Protein AF-A0A7S0C740-F1 (afdb_monomer_lite)

pLDDT: mean 71.06, std 14.67, range [33.22, 86.62]

Secondary structure (DSSP, 8-state):
-HHHHHHTT--HHHHHHHHHH-GGGGT---TTS--HHHHHHT---TTHHHHHHHHHHHHHS----------------SS-----TTEEETTS--HHHHHHHTT-HHHHHHHHHH-HHHHTPEEEEEETTEEEEE-HHHHHHHT---

InterPro domains:
  IPR036770 Ankyrin repeat-containing domain superfamily [G3DSA:1.25.40.20] (1-57)
  IPR036770 Ankyrin repeat-containing domain superfamily [SSF48403] (1-56)

Sequence (146 aa):
PLHLACRNGASRNVVKMLYEVYPDALEKKDRKSRTPLDLVEKSSNVNKDGIVLLLKRIAQNDPPKPTQSKRQPLVKDSSSLTFGQNEVGYEHRTTLFRQIMGKEWDKAISRCDKFSEEASTWIVTRGFNGNLRFLPLHKACVLQPP

Structure (mmCIF, N/CA/C/O backbone):
data_AF-A0A7S0C740-F1
#
_entry.id   AF-A0A7S0C740-F1
#
loop_
_atom_site.group_PDB
_atom_site.id
_atom_site.type_symbol
_atom_site.label_atom_id
_atom_site.label_alt_id
_atom_site.label_comp_id
_atom_site.label_asym_id
_atom_site.label_entity_id
_atom_site.label_seq_id
_atom_site.pdbx_PDB_ins_code
_atom_site.Cartn_x
_atom_site.Cartn_y
_atom_site.Cartn_z
_atom_site.occupancy
_atom_site.B_iso_or_equiv
_atom_site.auth_seq_id
_atom_site.auth_comp_id
_atom_site.auth_asym_id
_atom_site.auth_atom_id
_atom_site.pdbx_PDB_model_num
ATOM 1 N N . PRO A 1 1 ? 5.491 3.871 -5.942 1.00 72.56 1 PRO A N 1
ATOM 2 C CA . PRO A 1 1 ? 4.522 2.757 -6.131 1.00 72.56 1 PRO A CA 1
ATOM 3 C C . PRO A 1 1 ? 4.009 2.677 -7.577 1.00 72.56 1 PRO A C 1
ATOM 5 O O . PRO A 1 1 ? 4.131 1.620 -8.182 1.00 72.56 1 PRO A O 1
ATOM 8 N N . LEU A 1 2 ? 3.531 3.793 -8.153 1.00 79.69 2 LEU A N 1
ATOM 9 C CA . LEU A 1 2 ? 2.983 3.829 -9.519 1.00 79.69 2 LEU A CA 1
ATOM 10 C C . LEU A 1 2 ? 3.965 3.318 -10.595 1.00 79.69 2 LEU A C 1
ATOM 12 O O . LEU A 1 2 ? 3.604 2.457 -11.388 1.00 79.69 2 LEU A O 1
ATOM 16 N N . HIS A 1 3 ? 5.236 3.737 -10.544 1.00 81.06 3 HIS A N 1
ATOM 17 C CA . HIS A 1 3 ? 6.307 3.232 -11.421 1.00 81.06 3 HIS A CA 1
ATOM 18 C C . HIS A 1 3 ? 6.471 1.702 -11.390 1.00 81.06 3 HIS A C 1
ATOM 20 O O . HIS A 1 3 ? 6.682 1.074 -12.424 1.00 81.06 3 HIS A O 1
ATOM 26 N N . LEU A 1 4 ? 6.374 1.091 -10.205 1.00 81.25 4 LEU A N 1
ATOM 27 C CA . LEU A 1 4 ? 6.518 -0.359 -10.046 1.00 81.25 4 LEU A CA 1
ATOM 28 C C . LEU A 1 4 ? 5.284 -1.099 -10.564 1.00 81.25 4 LEU A C 1
ATOM 30 O O . LEU A 1 4 ? 5.431 -2.100 -11.256 1.00 81.25 4 LEU A O 1
ATOM 34 N N . ALA A 1 5 ? 4.086 -0.579 -10.285 1.00 84.75 5 ALA A N 1
ATOM 35 C CA . ALA A 1 5 ? 2.832 -1.126 -10.800 1.00 84.75 5 ALA A CA 1
ATOM 36 C C . ALA A 1 5 ? 2.806 -1.116 -12.338 1.00 84.75 5 ALA A C 1
ATOM 38 O O . ALA A 1 5 ? 2.468 -2.116 -12.964 1.00 84.75 5 ALA A O 1
ATOM 39 N N . CYS A 1 6 ? 3.259 -0.013 -12.935 1.00 83.69 6 CYS A N 1
ATOM 40 C CA . CYS A 1 6 ? 3.417 0.153 -14.377 1.00 83.69 6 CYS A CA 1
ATOM 41 C C . CYS A 1 6 ? 4.416 -0.848 -14.976 1.00 83.69 6 CYS A C 1
ATOM 43 O O . CYS A 1 6 ? 4.112 -1.532 -15.950 1.00 83.69 6 CYS A O 1
ATOM 45 N N . ARG A 1 7 ? 5.593 -0.986 -14.355 1.00 80.81 7 ARG A N 1
ATOM 46 C CA . ARG A 1 7 ? 6.645 -1.906 -14.809 1.00 80.81 7 ARG A CA 1
ATOM 47 C C . ARG A 1 7 ? 6.240 -3.380 -14.710 1.00 80.81 7 ARG A C 1
ATOM 49 O O . ARG A 1 7 ? 6.605 -4.158 -15.585 1.00 80.81 7 ARG A O 1
ATOM 56 N N . ASN A 1 8 ? 5.508 -3.754 -13.661 1.00 81.44 8 ASN A N 1
ATOM 57 C CA . ASN A 1 8 ? 5.099 -5.137 -13.396 1.00 81.44 8 ASN A CA 1
ATOM 58 C C . ASN A 1 8 ? 3.744 -5.507 -14.025 1.00 81.44 8 ASN A C 1
ATOM 60 O O . ASN A 1 8 ? 3.251 -6.603 -13.785 1.00 81.44 8 ASN A O 1
ATOM 64 N N . GLY A 1 9 ? 3.120 -4.611 -14.799 1.00 80.69 9 GLY A N 1
ATOM 65 C CA . GLY A 1 9 ? 1.881 -4.925 -15.514 1.00 80.69 9 GLY A CA 1
ATOM 66 C C . GLY A 1 9 ? 0.667 -5.084 -14.599 1.00 80.69 9 GLY A C 1
ATOM 67 O O . GLY A 1 9 ? -0.183 -5.939 -14.850 1.00 80.69 9 GLY A O 1
ATOM 68 N N . ALA A 1 10 ? 0.589 -4.283 -13.534 1.00 84.69 10 ALA A N 1
ATOM 69 C CA . ALA A 1 10 ? -0.535 -4.290 -12.604 1.00 84.69 10 ALA A CA 1
ATOM 70 C C . ALA A 1 10 ? -1.874 -4.012 -13.310 1.00 84.69 10 ALA A C 1
ATOM 72 O O . ALA A 1 10 ? -1.930 -3.361 -14.351 1.00 84.69 10 ALA A O 1
ATOM 73 N N . SER A 1 11 ? -2.976 -4.479 -12.724 1.00 86.44 11 SER A N 1
ATOM 74 C CA . SER A 1 11 ? -4.297 -4.279 -13.317 1.00 86.44 11 SER A CA 1
ATOM 75 C C . SER A 1 11 ? -4.686 -2.798 -13.373 1.00 86.44 11 SER A C 1
ATOM 77 O O . SER A 1 11 ? -4.260 -1.973 -12.557 1.00 86.44 11 SER A O 1
ATOM 79 N N . ARG A 1 12 ? -5.562 -2.463 -14.326 1.00 82.50 12 ARG A N 1
ATOM 80 C CA . ARG A 1 12 ? -6.065 -1.099 -14.542 1.00 82.50 12 ARG A CA 1
ATOM 81 C C . ARG A 1 12 ? -6.641 -0.475 -13.263 1.00 82.50 12 ARG A C 1
ATOM 83 O O . ARG A 1 12 ? -6.397 0.698 -13.000 1.00 82.50 12 ARG A O 1
ATOM 90 N N . ASN A 1 13 ? -7.336 -1.267 -12.445 1.00 82.25 13 ASN A N 1
ATOM 91 C CA . ASN A 1 13 ? -7.918 -0.814 -11.178 1.00 82.25 13 ASN A CA 1
ATOM 92 C C . ASN A 1 13 ? -6.849 -0.452 -10.144 1.00 82.25 13 ASN A C 1
ATOM 94 O O . ASN A 1 13 ? -6.980 0.563 -9.468 1.00 82.25 13 ASN A O 1
ATOM 98 N N . VAL A 1 14 ? -5.769 -1.235 -10.053 1.00 81.56 14 VAL A N 1
ATOM 99 C CA . VAL A 1 14 ? -4.650 -0.942 -9.145 1.00 81.56 14 VAL A CA 1
ATOM 100 C C . VAL A 1 14 ? -3.946 0.345 -9.568 1.00 81.56 14 VAL A C 1
ATOM 102 O O . VAL A 1 14 ? -3.657 1.192 -8.729 1.00 81.56 14 VAL A O 1
ATOM 105 N N . VAL A 1 15 ? -3.714 0.535 -10.869 1.00 85.25 15 VAL A N 1
ATOM 106 C CA . VAL A 1 15 ? -3.104 1.769 -11.390 1.00 85.25 15 VAL A CA 1
ATOM 107 C C . VAL A 1 15 ? -4.006 2.982 -11.137 1.00 85.25 15 VAL A C 1
ATOM 109 O O . VAL A 1 15 ? -3.508 4.019 -10.705 1.00 85.25 15 VAL A O 1
ATOM 112 N N . LYS A 1 16 ? -5.323 2.845 -11.336 1.00 80.88 16 LYS A N 1
ATOM 113 C CA . LYS A 1 16 ? -6.310 3.901 -11.061 1.00 80.88 16 LYS A CA 1
ATOM 114 C C . LYS A 1 16 ? -6.336 4.287 -9.583 1.00 80.88 16 LYS A C 1
ATOM 116 O O . LYS A 1 16 ? -6.217 5.463 -9.279 1.00 80.88 16 LYS A O 1
ATOM 121 N N . MET A 1 17 ? -6.400 3.308 -8.683 1.00 81.00 17 MET A N 1
ATOM 122 C CA . MET A 1 17 ? -6.375 3.547 -7.237 1.00 81.00 17 MET A CA 1
ATOM 123 C C . MET A 1 17 ? -5.086 4.265 -6.810 1.00 81.00 17 MET A C 1
ATOM 125 O O . MET A 1 17 ? -5.124 5.230 -6.054 1.00 81.00 17 MET A O 1
ATOM 129 N N . LEU A 1 18 ? -3.929 3.829 -7.322 1.00 79.44 18 LEU A N 1
ATOM 130 C CA . LEU A 1 18 ? -2.644 4.464 -7.014 1.00 79.44 18 LEU A CA 1
ATOM 131 C C . LEU A 1 18 ? -2.561 5.906 -7.524 1.00 79.44 18 LEU A C 1
ATOM 133 O O . LEU A 1 18 ? -1.911 6.729 -6.884 1.00 79.44 18 LEU A O 1
ATOM 137 N N . TYR A 1 19 ? -3.194 6.193 -8.660 1.00 81.44 19 TYR A N 1
ATOM 138 C CA . TYR A 1 19 ? -3.323 7.548 -9.181 1.00 81.44 19 TYR A CA 1
ATOM 139 C C . TYR A 1 19 ? -4.278 8.401 -8.334 1.00 81.44 19 TYR A C 1
ATOM 141 O O . TYR A 1 19 ? -3.921 9.514 -7.972 1.00 81.44 19 TYR A O 1
ATOM 149 N N . GLU A 1 20 ? -5.450 7.879 -7.964 1.00 77.56 20 GLU A N 1
ATOM 150 C CA . GLU A 1 20 ? -6.440 8.597 -7.144 1.00 77.56 20 GLU A CA 1
ATOM 151 C C . GLU A 1 20 ? -5.875 9.006 -5.777 1.00 77.56 20 GLU A C 1
ATOM 153 O O . GLU A 1 20 ? -6.176 10.086 -5.278 1.00 77.56 20 GLU A O 1
ATOM 158 N N . VAL A 1 21 ? -5.013 8.172 -5.192 1.00 80.62 21 VAL A N 1
ATOM 159 C CA . VAL A 1 21 ? -4.341 8.472 -3.919 1.00 80.62 21 VAL A CA 1
ATOM 160 C C . VAL A 1 21 ? -3.170 9.445 -4.095 1.00 80.62 21 VAL A C 1
ATOM 162 O O . VAL A 1 21 ? -2.859 10.203 -3.178 1.00 80.62 21 VAL A O 1
ATOM 165 N N . TYR A 1 22 ? -2.482 9.421 -5.240 1.00 77.06 22 TYR A N 1
ATOM 166 C CA . TYR A 1 22 ? -1.327 10.285 -5.483 1.00 77.06 22 TYR A CA 1
ATOM 167 C C . TYR A 1 22 ? -1.218 10.694 -6.964 1.00 77.06 22 TYR A C 1
ATOM 169 O O . TYR A 1 22 ? -0.465 10.070 -7.721 1.00 77.06 22 TYR A O 1
ATOM 177 N N . PRO A 1 23 ? -1.933 11.752 -7.389 1.00 79.38 23 PRO A N 1
ATOM 178 C CA . PRO A 1 23 ? -1.991 12.154 -8.795 1.00 79.38 23 PRO A CA 1
ATOM 179 C C . PRO A 1 23 ? -0.658 12.711 -9.316 1.00 79.38 23 PRO A C 1
ATOM 181 O O . PRO A 1 23 ? -0.261 12.399 -10.441 1.00 79.38 23 PRO A O 1
ATOM 184 N N . ASP A 1 24 ? 0.110 13.402 -8.465 1.00 76.69 24 ASP A N 1
ATOM 185 C CA . ASP A 1 24 ? 1.452 13.922 -8.790 1.00 76.69 24 ASP A CA 1
ATOM 186 C C . ASP A 1 24 ? 2.456 12.811 -9.162 1.00 76.69 24 ASP A C 1
ATOM 188 O O . ASP A 1 24 ? 3.549 13.070 -9.675 1.00 76.69 24 ASP A O 1
ATOM 192 N N . ALA A 1 25 ? 2.122 11.543 -8.891 1.00 80.44 25 ALA A N 1
ATOM 193 C CA . ALA A 1 25 ? 2.944 10.397 -9.258 1.00 80.44 25 ALA A CA 1
ATOM 194 C C . ALA A 1 25 ? 3.166 10.264 -10.770 1.00 80.44 25 ALA A C 1
ATOM 196 O O . ALA A 1 25 ? 4.134 9.606 -11.155 1.00 80.44 25 ALA A O 1
ATOM 197 N N . LEU A 1 26 ? 2.275 10.826 -11.597 1.00 82.00 26 LEU A N 1
ATOM 198 C CA . LEU A 1 26 ? 2.389 10.796 -13.057 1.00 82.00 26 LEU A CA 1
ATOM 199 C C . LEU A 1 26 ? 3.569 11.618 -13.568 1.00 82.00 26 LEU A C 1
ATOM 201 O O . LEU A 1 26 ? 4.269 11.182 -14.479 1.00 82.00 26 LEU A O 1
ATOM 205 N N . GLU A 1 27 ? 3.801 12.780 -12.965 1.00 80.00 27 GLU A N 1
ATOM 206 C CA . GLU A 1 27 ? 4.859 13.705 -13.378 1.00 80.00 27 GLU A CA 1
ATOM 207 C C . GLU A 1 27 ? 6.180 13.428 -12.657 1.00 80.00 27 GLU A C 1
ATOM 209 O O . GLU A 1 27 ? 7.262 13.812 -13.114 1.00 80.00 27 GLU A O 1
ATOM 214 N N . LYS A 1 28 ? 6.115 12.729 -11.520 1.00 80.38 28 LYS A N 1
ATOM 215 C CA . LYS A 1 28 ? 7.299 12.368 -10.750 1.00 80.38 28 LYS A CA 1
ATOM 216 C C . LYS A 1 28 ? 8.164 11.418 -11.565 1.00 80.38 28 LYS A C 1
ATOM 218 O O . LYS A 1 28 ? 7.719 10.347 -11.954 1.00 80.38 28 LYS A O 1
ATOM 223 N N . LYS A 1 29 ? 9.423 11.784 -11.777 1.00 81.88 29 LYS A N 1
ATOM 224 C CA . LYS A 1 29 ? 10.395 10.927 -12.457 1.00 81.88 29 LYS A CA 1
ATOM 225 C C . LYS A 1 29 ? 11.124 10.027 -11.465 1.00 81.88 29 LYS A C 1
ATOM 227 O O . LYS A 1 29 ? 11.360 10.403 -10.314 1.00 81.88 29 LYS A O 1
ATOM 232 N N . ASP A 1 30 ? 11.494 8.832 -11.909 1.00 78.50 30 ASP A N 1
ATOM 233 C CA . ASP A 1 30 ? 12.373 7.945 -11.152 1.00 78.50 30 ASP A CA 1
ATOM 234 C C . ASP A 1 30 ? 13.843 8.421 -11.174 1.00 78.50 30 ASP A C 1
ATOM 236 O O . ASP A 1 30 ? 14.197 9.417 -11.803 1.00 78.50 30 ASP A O 1
ATOM 240 N N . ARG A 1 31 ? 14.741 7.686 -10.500 1.00 77.75 31 ARG A N 1
ATOM 241 C CA . ARG A 1 31 ? 16.191 7.981 -10.476 1.00 77.75 31 ARG A CA 1
ATOM 242 C C . ARG A 1 31 ? 16.862 7.995 -11.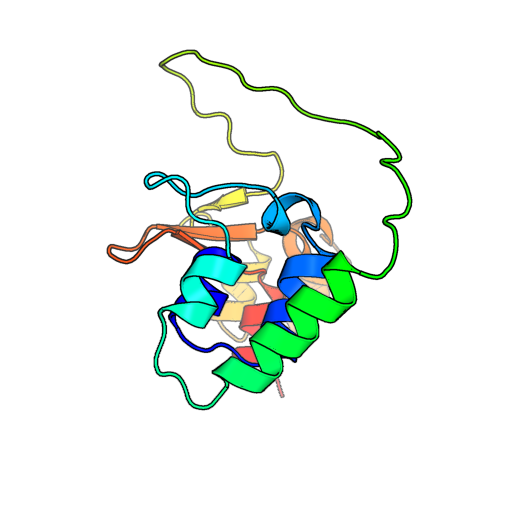858 1.00 77.75 31 ARG A C 1
ATOM 244 O O . ARG A 1 31 ? 17.991 8.454 -11.968 1.00 77.75 31 ARG A O 1
ATOM 251 N N . LYS A 1 32 ? 16.207 7.456 -12.886 1.00 75.06 32 LYS A N 1
ATOM 252 C CA . LYS A 1 32 ? 16.676 7.432 -14.276 1.00 75.06 32 LYS A CA 1
ATOM 253 C C . LYS A 1 32 ? 15.911 8.441 -15.142 1.00 75.06 32 LYS A C 1
ATOM 255 O O . LYS A 1 32 ? 15.916 8.311 -16.362 1.00 75.06 32 LYS A O 1
ATOM 260 N N . SER A 1 33 ? 15.245 9.416 -14.522 1.00 80.25 33 SER A N 1
ATOM 261 C CA . SER A 1 33 ? 14.438 10.448 -15.177 1.00 80.25 33 SER A CA 1
ATOM 262 C C . SER A 1 33 ? 13.263 9.911 -16.006 1.00 80.25 33 SER A C 1
ATOM 264 O O . SER A 1 33 ? 12.810 10.587 -16.927 1.00 80.25 33 SER A O 1
ATOM 266 N N . ARG A 1 34 ? 12.753 8.714 -15.688 1.00 79.12 34 ARG A N 1
ATOM 267 C CA . ARG A 1 34 ? 11.639 8.079 -16.409 1.00 79.12 34 ARG A CA 1
ATOM 268 C C . ARG A 1 34 ? 10.327 8.321 -15.688 1.00 79.12 34 ARG A C 1
ATOM 270 O O . ARG A 1 34 ? 10.281 8.217 -14.464 1.00 79.12 34 ARG A O 1
ATOM 277 N N . THR A 1 35 ? 9.279 8.580 -16.451 1.00 86.12 35 THR A N 1
ATOM 278 C CA . THR A 1 35 ? 7.901 8.649 -15.960 1.00 86.12 35 THR A CA 1
ATOM 279 C C . THR A 1 35 ? 7.287 7.246 -15.856 1.00 86.12 35 THR A C 1
ATOM 281 O O . THR A 1 35 ? 7.825 6.278 -16.413 1.00 86.12 35 THR A O 1
ATOM 284 N N . PRO A 1 36 ? 6.139 7.086 -15.171 1.00 83.75 36 PRO A N 1
ATOM 285 C CA . PRO A 1 36 ? 5.409 5.823 -15.172 1.00 83.75 36 PRO A CA 1
ATOM 286 C C . PRO A 1 36 ? 5.023 5.387 -16.589 1.00 83.75 36 PRO A C 1
ATOM 288 O O . PRO A 1 36 ? 5.128 4.203 -16.891 1.00 83.75 36 PRO A O 1
ATOM 291 N N . LEU A 1 37 ? 4.659 6.332 -17.465 1.00 85.69 37 LEU A N 1
ATOM 292 C CA . LEU A 1 37 ? 4.309 6.061 -18.861 1.00 85.69 37 LEU A CA 1
ATOM 293 C C . LEU A 1 37 ? 5.494 5.451 -19.629 1.00 85.69 37 LEU A C 1
ATOM 295 O O . LEU A 1 37 ? 5.336 4.394 -20.241 1.00 85.69 37 LEU A O 1
ATOM 299 N N . ASP A 1 38 ? 6.693 6.024 -19.481 1.00 84.62 38 ASP A N 1
ATOM 300 C CA . ASP A 1 38 ? 7.922 5.509 -20.108 1.00 84.62 38 ASP A CA 1
ATOM 301 C C . ASP A 1 38 ? 8.251 4.075 -19.663 1.00 84.62 38 ASP A C 1
ATOM 303 O O . ASP A 1 38 ? 8.835 3.285 -20.410 1.00 84.62 38 ASP A O 1
ATOM 307 N N . LEU A 1 39 ? 7.918 3.725 -18.414 1.00 83.12 39 LEU A N 1
ATOM 308 C CA . LEU A 1 39 ? 8.120 2.373 -17.895 1.00 83.12 39 LEU A CA 1
ATOM 309 C C . LEU A 1 39 ? 7.138 1.372 -18.494 1.00 83.12 39 LEU A C 1
ATOM 311 O O . LEU A 1 39 ? 7.540 0.240 -18.760 1.00 83.12 39 LEU A O 1
ATOM 315 N N . VAL A 1 40 ? 5.880 1.770 -18.700 1.00 86.44 40 VAL A N 1
ATOM 316 C CA . VAL A 1 40 ? 4.883 0.901 -19.336 1.00 86.44 40 VAL A CA 1
ATOM 317 C C . VAL A 1 40 ? 5.241 0.675 -20.800 1.00 86.44 40 VAL A C 1
ATOM 319 O O . VAL A 1 40 ? 5.212 -0.466 -21.258 1.00 86.44 40 VAL A O 1
ATOM 322 N N . GLU A 1 41 ? 5.642 1.722 -21.523 1.00 83.12 41 GLU A N 1
ATOM 323 C CA . GLU A 1 41 ? 6.004 1.615 -22.942 1.00 83.12 41 GLU A CA 1
ATOM 324 C C . GLU A 1 41 ? 7.193 0.678 -23.174 1.00 83.12 41 GLU A C 1
ATOM 326 O O . GLU A 1 41 ? 7.186 -0.097 -24.134 1.00 83.12 41 GLU A O 1
ATOM 331 N N . LYS A 1 42 ? 8.158 0.674 -22.248 1.00 79.25 42 LYS A N 1
ATOM 332 C CA . LYS A 1 42 ? 9.319 -0.230 -22.262 1.00 79.25 42 LYS A CA 1
ATOM 333 C C . LYS A 1 42 ? 9.030 -1.628 -21.709 1.00 79.25 42 LYS A C 1
ATOM 335 O O . LYS A 1 42 ? 9.897 -2.493 -21.788 1.00 79.25 42 LYS A O 1
ATOM 340 N N . SER A 1 43 ? 7.854 -1.855 -21.129 1.00 78.06 43 SER A N 1
ATOM 341 C CA . SER A 1 43 ? 7.452 -3.168 -20.620 1.00 78.06 43 SER A CA 1
ATOM 342 C C . SER A 1 43 ? 6.743 -3.999 -21.697 1.00 78.06 43 SER A C 1
ATOM 344 O O . SER A 1 43 ? 6.101 -3.456 -22.600 1.00 78.06 43 SER A O 1
ATOM 346 N N . SER A 1 44 ? 6.856 -5.325 -21.597 1.00 81.00 44 SER A N 1
ATOM 347 C CA . SER A 1 44 ? 6.247 -6.318 -22.498 1.00 81.00 44 SER A CA 1
ATOM 348 C C . SER A 1 44 ? 5.044 -7.038 -21.864 1.00 81.00 44 SER A C 1
ATOM 350 O O . SER A 1 44 ? 4.761 -8.190 -22.175 1.00 81.00 44 SER A O 1
ATOM 352 N N . ASN A 1 45 ? 4.337 -6.376 -20.943 1.00 81.25 45 ASN A N 1
ATOM 353 C CA . ASN A 1 45 ? 3.243 -6.991 -20.186 1.00 81.25 45 ASN A CA 1
ATOM 354 C C . ASN A 1 45 ? 1.937 -7.074 -20.990 1.00 81.25 45 ASN A C 1
ATOM 356 O O . ASN A 1 45 ? 1.600 -6.153 -21.726 1.00 81.25 45 ASN A O 1
ATOM 360 N N . VAL A 1 46 ? 1.127 -8.107 -20.737 1.00 81.19 46 VAL A N 1
ATOM 361 C CA . VAL A 1 46 ? -0.208 -8.280 -21.356 1.00 81.19 46 VAL A CA 1
ATOM 362 C C . VAL A 1 46 ? -1.172 -7.127 -21.052 1.00 81.19 46 VAL A C 1
ATOM 364 O O . VAL A 1 46 ? -2.008 -6.771 -21.871 1.00 81.19 46 VAL A O 1
ATOM 367 N N . ASN A 1 47 ? -1.021 -6.492 -19.886 1.00 81.00 47 ASN A N 1
ATOM 368 C CA . ASN A 1 47 ? -1.857 -5.367 -19.460 1.00 81.00 47 ASN A CA 1
ATOM 369 C C . ASN A 1 47 ? -1.350 -4.009 -19.968 1.00 81.00 47 ASN A C 1
ATOM 371 O O . ASN A 1 47 ? -1.937 -2.979 -19.633 1.00 81.00 47 ASN A O 1
ATOM 375 N N . LYS A 1 48 ? -0.261 -3.986 -20.748 1.00 83.50 48 LYS A N 1
ATOM 376 C CA . LYS A 1 48 ? 0.406 -2.767 -21.216 1.00 83.50 48 LYS A CA 1
ATOM 377 C C . LYS A 1 48 ? -0.579 -1.794 -21.847 1.00 83.50 48 LYS A C 1
ATOM 379 O O . LYS A 1 48 ? -0.699 -0.673 -21.365 1.00 83.50 48 LYS A O 1
ATOM 384 N N . ASP A 1 49 ? -1.312 -2.225 -22.865 1.00 83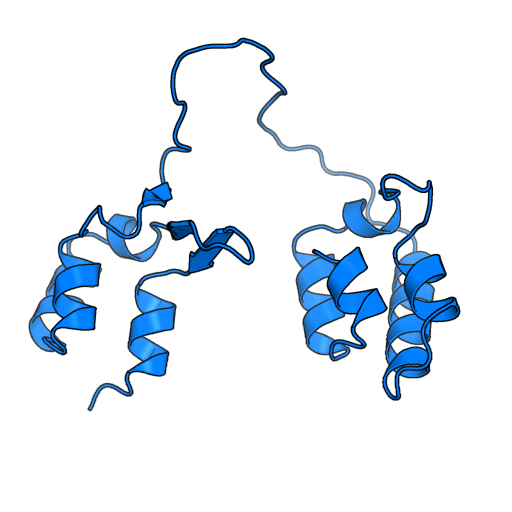.19 49 ASP A N 1
ATOM 385 C CA . ASP A 1 49 ? -2.171 -1.333 -23.648 1.00 83.19 49 ASP A CA 1
ATOM 386 C C . ASP A 1 49 ? -3.295 -0.736 -22.796 1.00 83.19 49 ASP A C 1
ATOM 388 O O . ASP A 1 49 ? -3.589 0.458 -22.875 1.00 83.19 49 ASP A O 1
ATOM 392 N N . GLY A 1 50 ? -3.858 -1.539 -21.889 1.00 84.88 50 GLY A N 1
ATOM 393 C CA . GLY A 1 50 ? -4.870 -1.088 -20.937 1.00 84.88 50 GLY A CA 1
ATOM 394 C C . GLY A 1 50 ? -4.349 -0.027 -19.963 1.00 84.88 50 GLY A C 1
ATOM 395 O O . GLY A 1 50 ? -5.071 0.926 -19.654 1.00 84.88 50 GLY A O 1
ATOM 396 N N . ILE A 1 51 ? -3.103 -0.168 -19.502 1.00 85.56 51 ILE A N 1
ATOM 397 C CA . ILE A 1 51 ? -2.449 0.791 -18.603 1.00 85.56 51 ILE A CA 1
ATOM 398 C C . ILE A 1 51 ? -2.034 2.052 -19.371 1.00 85.56 51 ILE A C 1
ATOM 400 O O . ILE A 1 51 ? -2.319 3.151 -18.905 1.00 85.56 51 ILE A O 1
ATOM 404 N N . VAL A 1 52 ? -1.424 1.922 -20.556 1.00 86.62 52 VAL A N 1
ATOM 405 C CA . VAL A 1 52 ? -1.047 3.062 -21.413 1.00 86.62 52 VAL A CA 1
ATOM 406 C C . VAL A 1 52 ? -2.272 3.911 -21.726 1.00 86.62 52 VAL A C 1
ATOM 408 O O . VAL A 1 52 ? -2.233 5.129 -21.564 1.00 86.62 52 VAL A O 1
ATOM 411 N N . LEU A 1 53 ? -3.378 3.280 -22.124 1.00 85.62 53 LEU A N 1
ATOM 412 C CA . LEU A 1 53 ? -4.615 3.980 -22.453 1.00 85.62 53 LEU A CA 1
ATOM 413 C C . LEU A 1 53 ? -5.210 4.687 -21.230 1.00 85.62 53 LEU A C 1
ATOM 415 O O . LEU A 1 53 ? -5.701 5.808 -21.352 1.00 85.62 53 LEU A O 1
ATOM 419 N N . LEU A 1 54 ? -5.152 4.066 -20.046 1.00 85.06 54 LEU A N 1
ATOM 420 C CA . LEU A 1 54 ? -5.574 4.708 -18.801 1.00 85.06 54 LEU A CA 1
ATOM 421 C C . LEU A 1 54 ? -4.714 5.941 -18.489 1.00 85.06 54 LEU A C 1
ATOM 423 O O . LEU A 1 54 ? -5.268 7.010 -18.259 1.00 85.06 54 LEU A O 1
ATOM 427 N N . LEU A 1 55 ? -3.386 5.807 -18.508 1.00 83.56 55 LEU A N 1
ATOM 428 C CA . LEU A 1 55 ? -2.458 6.894 -18.184 1.00 83.56 55 LEU A CA 1
ATOM 429 C C . LEU A 1 55 ? -2.569 8.052 -19.183 1.00 83.56 55 LEU A C 1
ATOM 431 O O . LEU A 1 55 ? -2.637 9.202 -18.764 1.00 83.56 55 LEU A O 1
ATOM 435 N N . LYS A 1 56 ? -2.670 7.761 -20.488 1.00 84.25 56 LYS A N 1
ATOM 436 C CA . LYS A 1 56 ? -2.900 8.778 -21.527 1.00 84.25 56 LYS A CA 1
ATOM 437 C C . LYS A 1 56 ? -4.236 9.490 -21.336 1.00 84.25 56 LYS A C 1
ATOM 439 O O . LYS A 1 56 ? -4.283 10.708 -21.433 1.00 84.25 56 LYS A O 1
ATOM 444 N N . ARG A 1 57 ? -5.310 8.758 -21.007 1.00 83.88 57 ARG A N 1
ATOM 445 C CA . ARG A 1 57 ? -6.623 9.361 -20.722 1.00 83.88 57 A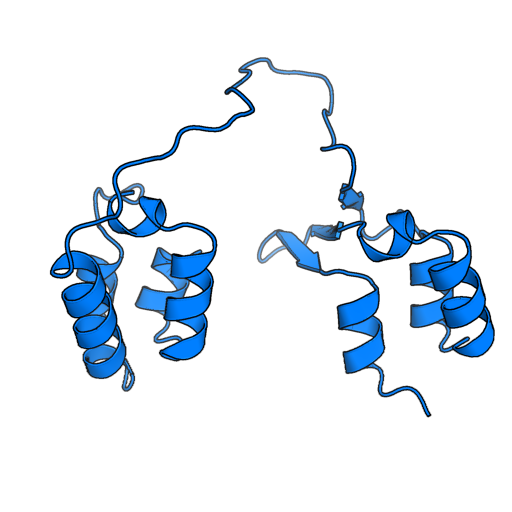RG A CA 1
ATOM 446 C C . ARG A 1 57 ? -6.575 10.270 -19.496 1.00 83.88 57 ARG A C 1
ATOM 448 O O . ARG A 1 57 ? -7.202 11.319 -19.511 1.00 83.88 57 ARG A O 1
ATOM 455 N N . ILE A 1 58 ? -5.861 9.871 -18.450 1.00 79.50 58 ILE A N 1
ATOM 456 C CA . ILE A 1 58 ? -5.709 10.685 -17.241 1.00 79.50 58 ILE A CA 1
ATOM 457 C C . ILE A 1 58 ? -4.856 11.930 -17.523 1.00 79.50 58 ILE A C 1
ATOM 459 O O . ILE A 1 58 ? -5.184 12.998 -17.035 1.00 79.50 58 ILE A O 1
ATOM 463 N N . ALA A 1 59 ? -3.812 11.810 -18.346 1.00 76.19 59 ALA A N 1
ATOM 464 C CA . ALA A 1 59 ? -2.950 12.930 -18.721 1.00 76.19 59 ALA A CA 1
ATOM 465 C C . ALA A 1 59 ? -3.603 13.923 -19.705 1.00 76.19 59 ALA A C 1
ATOM 467 O O . ALA A 1 59 ? -3.218 15.085 -19.730 1.00 76.19 59 ALA A O 1
ATOM 468 N N . GLN A 1 60 ? -4.554 13.473 -20.534 1.00 70.94 60 GLN A N 1
ATOM 469 C CA . GLN A 1 60 ? -5.264 14.311 -21.515 1.00 70.94 60 GLN A CA 1
ATOM 470 C C . GLN A 1 60 ? -6.526 14.989 -20.967 1.00 70.94 60 GLN A C 1
ATOM 472 O O . GLN A 1 60 ? -6.990 15.954 -21.563 1.00 70.94 60 GLN A O 1
ATOM 477 N N . ASN A 1 61 ? -7.109 14.489 -19.874 1.00 62.84 61 ASN A N 1
ATOM 478 C CA . ASN A 1 61 ? -8.148 15.236 -19.169 1.00 62.84 61 ASN A CA 1
ATOM 479 C C . ASN A 1 61 ? -7.439 16.265 -18.283 1.00 62.84 61 ASN A C 1
ATOM 481 O O . ASN A 1 61 ? -6.773 15.867 -17.330 1.00 62.84 61 ASN A O 1
ATOM 485 N N . ASP A 1 62 ? -7.551 17.553 -18.618 1.00 51.00 62 ASP A N 1
ATOM 486 C CA . ASP A 1 62 ? -6.986 18.6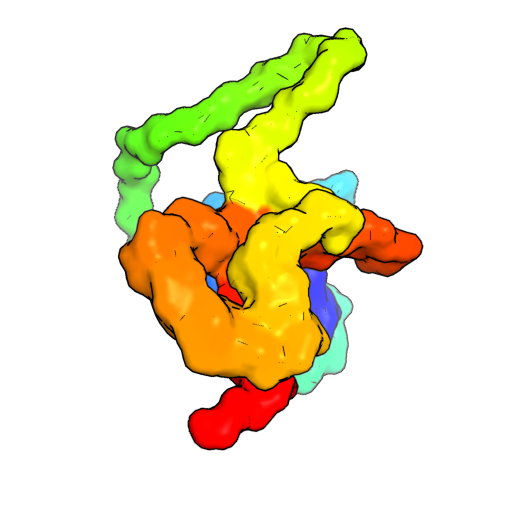60 -17.839 1.00 51.00 62 ASP A CA 1
ATOM 487 C C . ASP A 1 62 ? -7.169 18.449 -16.318 1.00 51.00 62 ASP A C 1
ATOM 489 O O . ASP A 1 62 ? -8.267 18.109 -15.859 1.00 51.00 62 ASP A O 1
ATOM 493 N N . PRO A 1 63 ? -6.107 18.635 -15.514 1.00 49.78 63 PRO A N 1
ATOM 494 C CA . PRO A 1 63 ? -6.147 18.401 -14.078 1.00 49.78 63 PRO A CA 1
ATOM 495 C C . PRO A 1 63 ? -7.081 19.419 -13.409 1.00 49.78 63 PRO A C 1
ATOM 497 O O . PRO A 1 63 ? -6.994 20.614 -13.715 1.00 49.78 63 PRO A O 1
ATOM 500 N N . PRO A 1 64 ? -7.900 19.046 -12.407 1.00 40.19 64 PRO A N 1
ATOM 501 C CA . PRO A 1 64 ? -8.244 20.034 -11.401 1.00 40.19 64 PRO A CA 1
ATOM 502 C C . PRO A 1 64 ? -6.921 20.505 -10.779 1.00 40.19 64 PRO A C 1
ATOM 504 O O . PRO A 1 64 ? -6.215 19.745 -10.114 1.00 40.19 64 PRO A O 1
ATOM 507 N N . LYS A 1 65 ? -6.555 21.756 -11.085 1.00 40.41 65 LYS A N 1
ATOM 508 C CA . LYS A 1 65 ? -5.420 22.489 -10.514 1.00 40.41 65 LYS A CA 1
ATOM 509 C C . LYS A 1 65 ? -5.328 22.278 -8.995 1.00 40.41 65 LYS A C 1
ATOM 511 O O . LYS A 1 65 ? -6.347 22.105 -8.327 1.00 40.41 65 LYS A O 1
ATOM 516 N N . PRO A 1 66 ? -4.108 22.341 -8.441 1.00 42.03 66 PRO A N 1
ATOM 517 C CA . PRO A 1 66 ? -3.800 21.867 -7.104 1.00 42.03 66 PRO A CA 1
ATOM 518 C C . PRO A 1 66 ? -4.504 22.728 -6.059 1.00 42.03 66 PRO A C 1
ATOM 520 O O . PRO A 1 66 ? -4.089 23.851 -5.771 1.00 42.03 66 PRO A O 1
ATOM 523 N N . THR A 1 67 ? -5.536 22.184 -5.423 1.00 37.38 67 THR A N 1
ATOM 524 C CA . THR A 1 67 ? -5.957 22.667 -4.111 1.00 37.38 67 THR A CA 1
ATOM 525 C C . THR A 1 67 ? -4.903 22.228 -3.108 1.00 37.38 67 THR A C 1
ATOM 527 O O . THR A 1 67 ? -4.946 21.130 -2.555 1.00 37.38 67 THR A O 1
ATOM 530 N N . GLN A 1 68 ? -3.916 23.098 -2.903 1.00 50.00 68 GLN A N 1
ATOM 531 C CA . GLN A 1 68 ? -3.048 23.029 -1.742 1.00 50.00 68 GLN A CA 1
ATOM 532 C C . GLN A 1 68 ? -3.912 23.061 -0.477 1.00 50.00 68 GLN A C 1
ATOM 534 O O . GLN A 1 68 ? -4.514 24.079 -0.148 1.00 50.00 68 GLN A O 1
ATOM 539 N N . SER A 1 69 ? -3.921 21.962 0.267 1.00 39.91 69 SER A N 1
ATOM 540 C CA . SER A 1 69 ? -4.112 21.986 1.716 1.00 39.91 69 SER A CA 1
ATOM 541 C C . SER A 1 69 ? -3.361 20.778 2.292 1.00 39.91 69 SER A C 1
ATOM 543 O O . SER A 1 69 ? -3.832 19.654 2.207 1.00 39.91 69 SER A O 1
ATOM 545 N N . LYS A 1 70 ? -2.046 20.933 2.539 1.00 43.97 70 LYS A N 1
ATOM 546 C CA . LYS A 1 70 ? -1.440 21.183 3.873 1.00 43.97 70 LYS A CA 1
ATOM 547 C C . LYS A 1 70 ? -1.398 19.867 4.678 1.00 43.97 70 LYS A C 1
ATOM 549 O O . LYS A 1 70 ? -2.446 19.321 4.964 1.00 43.97 70 LYS A O 1
ATOM 554 N N . ARG A 1 71 ? -0.287 19.266 5.123 1.00 43.78 71 ARG A N 1
ATOM 555 C CA . ARG A 1 71 ? 1.156 19.555 5.331 1.00 43.78 71 ARG A CA 1
ATOM 556 C C . ARG A 1 71 ? 1.813 18.159 5.562 1.00 43.78 71 ARG A C 1
ATOM 558 O O . ARG A 1 71 ? 1.119 17.253 5.998 1.00 43.78 71 ARG A O 1
ATOM 565 N N . GLN A 1 72 ? 3.097 17.892 5.323 1.00 39.19 72 GLN A N 1
ATOM 566 C CA . GLN A 1 72 ? 4.225 18.442 6.083 1.00 39.19 72 GLN A CA 1
ATOM 567 C C . GLN A 1 72 ? 5.579 18.331 5.348 1.00 39.19 72 GLN A C 1
ATOM 569 O O . GLN A 1 72 ? 5.711 17.551 4.403 1.00 39.19 72 GLN A O 1
ATOM 574 N N . PRO A 1 73 ? 6.569 19.139 5.783 1.00 45.91 73 PRO A N 1
ATOM 575 C CA . PRO A 1 73 ? 7.800 19.436 5.071 1.00 45.91 73 PRO A CA 1
ATOM 576 C C . PRO A 1 73 ? 8.920 18.430 5.339 1.00 45.91 73 PRO A C 1
ATOM 578 O O . PRO A 1 73 ? 8.992 17.769 6.371 1.00 45.91 73 PRO A O 1
ATOM 581 N N . LEU A 1 74 ? 9.843 18.419 4.387 1.00 46.22 74 LEU A N 1
ATOM 582 C CA . LEU A 1 74 ? 11.157 17.804 4.437 1.00 46.22 74 LEU A CA 1
ATOM 583 C C . LEU A 1 74 ? 11.958 18.346 5.643 1.00 46.22 74 LEU A C 1
ATOM 585 O O . LEU A 1 74 ? 12.422 19.484 5.594 1.00 46.22 74 LEU A O 1
ATOM 589 N N . VAL A 1 75 ? 12.161 17.544 6.693 1.00 43.69 75 VAL A N 1
ATOM 590 C CA . VAL A 1 75 ? 13.246 17.775 7.662 1.00 43.69 75 VAL A CA 1
ATOM 591 C C . VAL A 1 75 ? 14.413 16.857 7.320 1.00 43.69 75 VAL A C 1
ATOM 593 O O . VAL A 1 75 ? 14.306 15.632 7.313 1.00 43.69 75 VAL A O 1
ATOM 596 N N . LYS A 1 76 ? 15.525 17.491 6.957 1.00 49.69 76 LYS A N 1
ATOM 597 C CA . LYS A 1 76 ? 16.857 16.907 6.987 1.00 49.69 76 LYS A CA 1
ATOM 598 C C . LYS A 1 76 ? 17.377 17.169 8.397 1.00 49.69 76 LYS A C 1
ATOM 600 O O . LYS A 1 76 ? 17.689 18.315 8.682 1.00 49.69 76 LYS A O 1
ATOM 605 N N . ASP A 1 77 ? 17.446 16.154 9.244 1.00 33.22 77 ASP A N 1
ATOM 606 C CA . ASP A 1 77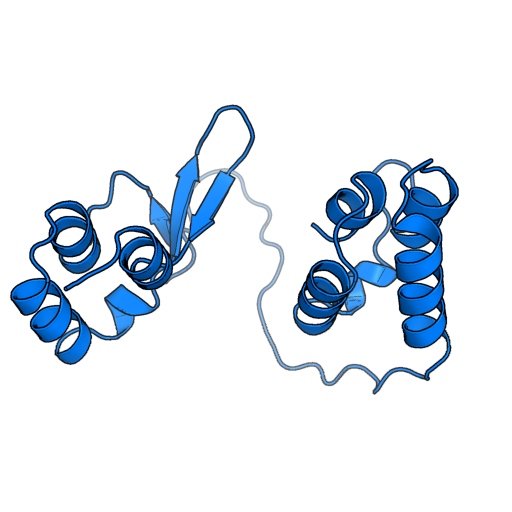 ? 18.558 16.038 10.182 1.00 33.22 77 ASP A CA 1
ATOM 607 C C . ASP A 1 77 ? 18.721 14.585 10.623 1.00 33.22 77 ASP A C 1
ATOM 609 O O . ASP A 1 77 ? 17.757 13.828 10.754 1.00 33.22 77 ASP A O 1
ATOM 613 N N . SER A 1 78 ? 19.981 14.194 10.748 1.00 47.81 78 SER A N 1
ATOM 614 C CA . SER A 1 78 ? 20.398 12.905 11.267 1.00 47.81 78 SER A CA 1
ATOM 615 C C . SER A 1 78 ? 20.072 12.862 12.760 1.00 47.81 78 SER A C 1
ATOM 617 O O . SER A 1 78 ? 20.279 13.850 13.448 1.00 47.81 78 SER A O 1
ATOM 619 N N . SER A 1 79 ? 19.645 11.705 13.263 1.00 41.00 79 SER A N 1
ATOM 620 C CA . SER A 1 79 ? 19.296 11.415 14.665 1.00 41.00 79 SER A CA 1
ATOM 621 C C . SER A 1 79 ? 17.890 11.846 15.133 1.00 41.00 79 SER A C 1
ATOM 623 O O . SER A 1 79 ? 17.448 12.973 14.971 1.00 41.00 79 SER A O 1
ATOM 625 N N . SER A 1 80 ? 17.203 10.894 15.773 1.00 34.28 80 SER A N 1
ATOM 626 C CA . SER A 1 80 ? 15.861 10.966 16.373 1.00 34.28 80 SER A CA 1
ATOM 627 C C . SER A 1 80 ? 14.674 10.576 15.471 1.00 34.28 80 SER A C 1
ATOM 629 O O . SER A 1 80 ? 14.272 11.248 14.524 1.00 34.28 80 SER A O 1
ATOM 631 N N . LEU A 1 81 ? 14.126 9.405 15.797 1.00 39.25 81 LEU A N 1
ATOM 632 C CA . LEU A 1 81 ? 13.047 8.679 15.135 1.00 39.25 81 LEU A CA 1
ATOM 633 C C . LEU A 1 81 ? 11.713 9.429 15.262 1.00 39.25 81 LEU A C 1
ATOM 635 O O . LEU A 1 81 ? 10.984 9.250 16.235 1.00 39.25 81 LEU A O 1
ATOM 639 N N . THR A 1 82 ? 11.344 10.215 14.255 1.00 34.56 82 THR A N 1
ATOM 640 C CA . THR A 1 82 ? 9.962 10.688 14.108 1.00 34.56 82 THR A CA 1
ATOM 641 C C . THR A 1 82 ? 9.125 9.585 13.455 1.00 34.56 82 THR A C 1
ATOM 643 O O . THR A 1 82 ? 9.017 9.479 12.235 1.00 34.56 82 THR A O 1
ATOM 646 N N . PHE A 1 83 ? 8.551 8.702 14.278 1.00 40.94 83 PHE A N 1
ATOM 647 C CA . PHE A 1 83 ? 7.426 7.874 13.839 1.00 40.94 83 PHE A CA 1
ATOM 648 C C . PHE A 1 83 ? 6.239 8.806 13.564 1.00 40.94 83 PHE A C 1
ATOM 650 O O . PHE A 1 83 ? 5.853 9.600 14.423 1.00 40.94 83 PHE A O 1
ATOM 657 N N . GLY A 1 84 ? 5.682 8.744 12.350 1.00 45.84 84 GLY A N 1
ATOM 658 C CA . GLY A 1 84 ? 4.414 9.404 12.047 1.00 45.84 84 GLY A CA 1
ATOM 659 C C . GLY A 1 84 ? 3.355 8.916 13.034 1.00 45.84 84 GLY A C 1
ATOM 660 O O . GLY A 1 84 ? 3.330 7.732 13.354 1.00 45.84 84 GLY A O 1
ATOM 661 N N . GLN A 1 85 ? 2.505 9.820 13.522 1.00 52.47 85 GLN A N 1
ATOM 662 C CA . GLN A 1 85 ? 1.631 9.629 14.691 1.00 52.47 85 GLN A CA 1
ATOM 663 C C . GLN A 1 85 ? 0.715 8.381 14.669 1.00 52.47 85 GLN A C 1
ATOM 665 O O . GLN A 1 85 ? 0.136 8.071 15.698 1.00 52.47 85 GLN A O 1
ATOM 670 N N . ASN A 1 86 ? 0.624 7.633 13.560 1.00 57.47 86 ASN A N 1
ATOM 671 C CA . ASN A 1 86 ? -0.220 6.443 13.395 1.00 57.47 86 ASN A CA 1
ATOM 672 C C . ASN A 1 86 ? 0.508 5.246 12.741 1.00 57.47 86 ASN A C 1
ATOM 674 O O . ASN A 1 86 ? -0.129 4.447 12.052 1.00 57.47 86 ASN A O 1
ATOM 678 N N . GLU A 1 87 ? 1.831 5.118 12.885 1.00 64.19 87 GLU A N 1
ATOM 679 C CA . GLU A 1 87 ? 2.581 3.955 12.385 1.00 64.19 87 GLU A CA 1
ATOM 680 C C . GLU A 1 87 ? 3.197 3.157 13.536 1.00 64.19 87 GLU A C 1
ATOM 682 O O . GLU A 1 87 ? 3.987 3.678 14.321 1.00 64.19 87 GLU A O 1
ATOM 687 N N . VAL A 1 88 ? 2.873 1.867 13.608 1.00 67.81 88 VAL A N 1
ATOM 688 C CA . VAL A 1 88 ? 3.435 0.937 14.593 1.00 67.81 88 VAL A CA 1
ATOM 689 C C . VAL A 1 88 ? 4.222 -0.154 13.882 1.00 67.81 88 VAL A C 1
ATOM 691 O O . VAL A 1 88 ? 3.818 -0.664 12.836 1.00 67.81 88 VAL A O 1
ATOM 694 N N . GLY A 1 89 ? 5.385 -0.515 14.424 1.00 63.94 89 GLY A N 1
ATOM 695 C CA . GLY A 1 89 ? 6.141 -1.658 13.912 1.00 63.94 89 GLY A CA 1
ATOM 696 C C . GLY A 1 89 ? 5.360 -2.963 14.092 1.00 63.94 89 GLY A C 1
ATOM 697 O O . GLY A 1 89 ? 4.525 -3.070 14.982 1.00 63.94 89 GLY A O 1
ATOM 698 N N . TYR A 1 90 ? 5.664 -3.982 13.291 1.00 59.62 90 TYR A N 1
ATOM 699 C CA . TYR A 1 90 ? 5.047 -5.310 13.409 1.00 59.62 90 TYR A CA 1
ATOM 700 C C . TYR A 1 90 ? 5.130 -5.915 14.827 1.00 59.62 90 TYR A C 1
ATOM 702 O O . TYR A 1 90 ? 4.223 -6.627 15.250 1.00 59.62 90 TYR A O 1
ATOM 710 N N . GLU A 1 91 ? 6.188 -5.596 15.581 1.00 54.03 91 GLU A N 1
ATOM 711 C CA . GLU A 1 91 ? 6.350 -6.023 16.979 1.00 54.03 91 GLU A CA 1
ATOM 712 C C . GLU A 1 91 ? 5.574 -5.168 17.993 1.00 54.03 91 GLU A C 1
ATOM 714 O O . GLU A 1 91 ? 5.313 -5.621 19.111 1.00 54.03 91 GLU A O 1
ATOM 719 N N . HIS A 1 92 ? 5.137 -3.963 17.610 1.00 57.69 92 HIS A N 1
ATOM 720 C CA . HIS A 1 92 ? 4.211 -3.168 18.411 1.00 57.69 92 HIS A CA 1
ATOM 721 C C . HIS A 1 92 ? 2.804 -3.756 18.276 1.00 57.69 92 HIS A C 1
ATOM 723 O O . HIS A 1 92 ? 1.985 -3.356 17.450 1.00 57.69 92 HIS A O 1
ATOM 729 N N . ARG A 1 93 ? 2.539 -4.754 19.125 1.00 59.66 93 ARG A N 1
ATOM 730 C CA . ARG A 1 93 ? 1.229 -5.377 19.314 1.00 59.66 93 ARG A CA 1
ATOM 731 C C . ARG A 1 93 ? 0.249 -4.357 19.889 1.00 59.66 93 ARG A C 1
ATOM 733 O O . ARG A 1 93 ? 0.044 -4.321 21.105 1.00 59.66 93 ARG A O 1
ATOM 740 N N . THR A 1 94 ? -0.408 -3.586 19.025 1.00 68.44 94 THR A N 1
ATOM 741 C CA . THR A 1 94 ? -1.703 -3.008 19.394 1.00 68.44 94 THR A CA 1
ATOM 742 C C . THR A 1 94 ? -2.604 -4.144 19.867 1.00 68.44 94 THR A C 1
ATOM 744 O O . THR A 1 94 ? -2.509 -5.292 19.405 1.00 68.44 94 THR A O 1
ATOM 747 N N . THR A 1 95 ? -3.422 -3.865 20.876 1.00 73.19 95 THR A N 1
ATOM 748 C CA . THR A 1 95 ? -4.226 -4.911 21.510 1.00 73.19 95 THR A CA 1
ATOM 749 C C . THR A 1 95 ? -5.234 -5.472 20.513 1.00 73.19 95 THR A C 1
ATOM 751 O O . THR A 1 95 ? -5.414 -6.689 20.472 1.00 73.19 95 THR A O 1
ATOM 754 N N . LEU A 1 96 ? -5.761 -4.617 19.630 1.00 76.56 96 LEU A N 1
ATOM 755 C CA . LEU A 1 96 ? -6.592 -5.015 18.501 1.00 76.56 96 LEU A CA 1
ATOM 756 C C . LEU A 1 96 ? -5.870 -5.977 17.543 1.00 76.56 96 LEU A C 1
ATOM 758 O O . LEU A 1 96 ? -6.401 -7.036 17.215 1.00 76.56 96 LEU A O 1
ATOM 762 N N . PHE A 1 97 ? -4.640 -5.665 17.116 1.00 74.38 97 PHE A N 1
ATOM 763 C CA . PHE A 1 97 ? -3.905 -6.534 16.190 1.00 74.38 97 PHE A CA 1
ATOM 764 C C . PHE A 1 97 ? -3.570 -7.895 16.810 1.00 74.38 97 PHE A C 1
ATOM 766 O O . PHE A 1 97 ? -3.666 -8.922 16.139 1.00 74.38 97 PHE A O 1
ATOM 773 N N . ARG A 1 98 ? -3.240 -7.926 18.109 1.00 77.12 98 ARG A N 1
ATOM 774 C CA . ARG A 1 98 ? -3.014 -9.175 18.854 1.00 77.12 98 ARG A CA 1
ATOM 775 C C . ARG A 1 98 ? -4.275 -10.044 18.887 1.00 77.12 98 ARG A C 1
ATOM 777 O O . ARG A 1 98 ? -4.171 -11.252 18.705 1.00 77.12 98 ARG A O 1
ATOM 784 N N . GLN A 1 99 ? -5.443 -9.439 19.098 1.00 80.19 99 GLN A N 1
ATOM 785 C CA . GLN A 1 99 ? -6.730 -10.143 19.120 1.00 80.19 99 GLN A CA 1
ATOM 786 C C . GLN A 1 99 ? -7.107 -10.683 17.736 1.00 80.19 99 GLN A C 1
ATOM 788 O O . GLN A 1 99 ? -7.462 -11.852 17.626 1.00 80.19 99 GLN A O 1
ATOM 793 N N . ILE A 1 100 ? -6.928 -9.884 16.678 1.00 79.75 100 ILE A N 1
ATOM 794 C CA . ILE A 1 100 ? -7.137 -10.316 15.286 1.00 79.75 100 ILE A CA 1
ATOM 795 C C . ILE A 1 100 ? -6.211 -11.488 14.941 1.00 79.75 100 ILE A C 1
ATOM 797 O O . ILE A 1 100 ? -6.652 -12.486 14.376 1.00 79.75 100 ILE A O 1
ATOM 801 N N . MET A 1 101 ? -4.932 -11.409 15.319 1.00 76.81 101 MET A N 1
ATOM 802 C CA . MET A 1 101 ? -3.984 -12.497 15.076 1.00 76.81 101 MET A CA 1
ATOM 803 C C . MET A 1 101 ? -4.294 -13.759 15.889 1.00 76.81 101 MET A C 1
ATOM 805 O O . MET A 1 101 ? -4.040 -14.862 15.411 1.00 76.81 101 MET A O 1
ATOM 809 N N . GLY A 1 102 ? -4.856 -13.596 17.088 1.00 82.06 102 GLY A N 1
ATOM 810 C CA . GLY A 1 102 ? -5.351 -14.684 17.929 1.00 82.06 102 GLY A CA 1
ATOM 811 C C . GLY A 1 102 ? -6.715 -15.241 17.515 1.00 82.06 102 GLY A C 1
ATOM 812 O O . GLY A 1 102 ? -7.167 -16.181 18.152 1.00 82.06 102 GLY A O 1
ATOM 813 N N . LYS A 1 103 ? -7.356 -14.693 16.466 1.00 79.31 103 LYS A N 1
ATOM 814 C CA . LYS A 1 103 ? -8.731 -15.021 16.035 1.00 79.31 103 LYS A CA 1
ATOM 815 C C . LYS A 1 103 ? -9.801 -14.781 17.113 1.00 79.31 103 LYS A C 1
ATOM 817 O O . LYS A 1 103 ? -10.876 -15.368 17.076 1.00 79.31 103 LYS A O 1
ATOM 822 N N . GLU A 1 104 ? -9.526 -13.884 18.054 1.00 82.44 104 GLU A N 1
ATOM 823 C CA . GLU A 1 104 ? -10.434 -13.516 19.142 1.00 82.44 104 GLU A CA 1
ATOM 824 C C . GLU A 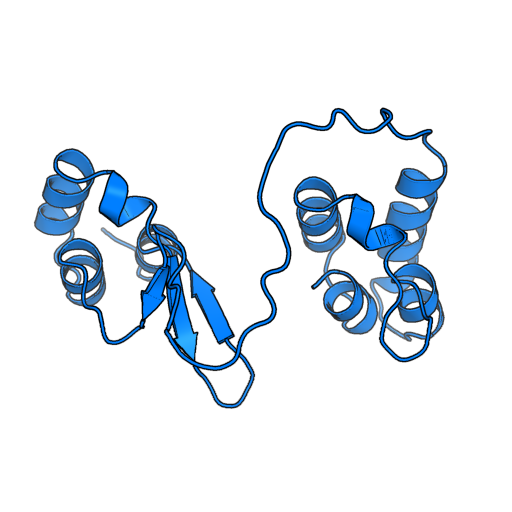1 104 ? -11.412 -12.428 18.659 1.00 82.44 104 GLU A C 1
ATOM 826 O O . GLU A 1 104 ? -11.313 -11.263 19.059 1.00 82.44 104 GLU A O 1
ATOM 831 N N . TRP A 1 105 ? -12.318 -12.785 17.743 1.00 82.62 105 TRP A N 1
ATOM 832 C CA . TRP A 1 105 ? -13.147 -11.833 16.990 1.00 82.62 105 TRP A CA 1
ATOM 833 C C . TRP A 1 105 ? -14.064 -10.975 17.865 1.00 82.62 105 TRP A C 1
ATOM 835 O O . TRP A 1 105 ? -14.078 -9.760 17.692 1.00 82.62 105 TRP A O 1
ATOM 845 N N . ASP A 1 106 ? -14.736 -11.547 18.866 1.00 83.62 106 ASP A N 1
ATOM 846 C CA . ASP A 1 106 ? -15.613 -10.792 19.781 1.00 83.62 106 ASP A CA 1
ATOM 847 C C . ASP A 1 106 ? -14.853 -9.711 20.561 1.00 83.62 106 ASP A C 1
ATOM 849 O O . ASP A 1 106 ? -15.315 -8.577 20.749 1.00 83.62 106 ASP A O 1
ATOM 853 N N . LYS A 1 107 ? -13.628 -10.048 20.984 1.00 82.62 107 LYS A N 1
ATOM 854 C CA . LYS A 1 107 ? -12.733 -9.122 21.684 1.00 82.62 107 LYS A CA 1
ATOM 855 C C . LYS A 1 107 ? -12.205 -8.056 20.729 1.00 82.62 107 LYS A C 1
ATOM 857 O O . LYS A 1 107 ? -12.135 -6.895 21.125 1.00 82.62 107 LYS A O 1
ATOM 862 N N . ALA A 1 108 ? -11.882 -8.434 19.490 1.00 80.44 108 ALA A N 1
ATOM 863 C CA . ALA A 1 108 ? -11.442 -7.510 18.450 1.00 80.44 108 ALA A CA 1
ATOM 864 C C . ALA A 1 108 ? -12.546 -6.509 18.072 1.00 80.44 108 ALA A C 1
ATOM 866 O O . ALA A 1 108 ? -12.267 -5.318 17.986 1.00 80.44 108 ALA A O 1
ATOM 867 N N . ILE A 1 109 ? -13.798 -6.955 17.932 1.00 81.06 109 ILE A N 1
ATOM 868 C CA . ILE A 1 109 ? -14.957 -6.091 17.655 1.00 81.06 109 ILE A CA 1
ATOM 869 C C . ILE A 1 109 ? -15.169 -5.107 18.810 1.00 81.06 109 ILE A C 1
ATOM 871 O O . ILE A 1 109 ? -15.194 -3.897 18.593 1.00 81.06 109 ILE A O 1
ATOM 875 N N . SER A 1 110 ? -15.203 -5.607 20.051 1.00 82.81 110 SER A N 1
ATOM 876 C CA . SER A 1 110 ? -15.332 -4.764 21.251 1.00 82.81 110 SER A CA 1
ATOM 877 C C . SER A 1 110 ? -14.193 -3.745 21.387 1.00 82.81 110 SER A C 1
ATOM 879 O O . SER A 1 110 ? -14.370 -2.666 21.955 1.00 82.81 110 SER A O 1
ATOM 881 N N . ARG A 1 111 ? -12.992 -4.089 20.907 1.00 78.88 111 ARG A N 1
ATOM 882 C CA . ARG A 1 111 ? -11.820 -3.211 20.933 1.00 78.88 111 ARG A CA 1
ATOM 883 C C . ARG A 1 111 ? -11.855 -2.176 19.812 1.00 78.88 111 ARG A C 1
ATOM 885 O O . ARG A 1 111 ? -11.516 -1.033 20.087 1.00 78.88 111 ARG A O 1
ATOM 892 N N . CYS A 1 112 ? -12.287 -2.550 18.607 1.00 76.62 112 CYS A N 1
ATOM 893 C CA . CYS A 1 112 ? -12.524 -1.623 17.497 1.00 76.62 112 CYS A CA 1
ATOM 894 C C . CYS A 1 112 ? -13.520 -0.527 17.884 1.00 76.62 112 CYS A C 1
ATOM 896 O O . CYS A 1 112 ? -13.281 0.635 17.572 1.00 76.62 112 CYS A O 1
ATOM 898 N N . ASP A 1 113 ? -14.594 -0.894 18.585 1.00 78.56 113 ASP A N 1
ATOM 899 C CA . ASP A 1 113 ? -15.630 0.049 19.016 1.00 78.56 113 ASP A CA 1
ATOM 900 C C . ASP A 1 113 ? -15.108 1.031 20.081 1.00 78.56 113 ASP A C 1
ATOM 902 O O . ASP A 1 113 ? -15.340 2.235 20.018 1.00 78.56 113 ASP A O 1
ATOM 906 N N . LYS A 1 114 ? -14.299 0.537 21.029 1.00 76.44 114 LYS A N 1
ATOM 907 C CA . LYS A 1 114 ? -13.718 1.363 22.102 1.00 76.44 114 LYS A CA 1
ATOM 908 C C . LYS A 1 114 ? -12.493 2.183 21.682 1.00 76.44 114 LYS A C 1
ATOM 910 O O . LYS A 1 114 ? -12.202 3.192 22.315 1.00 76.44 114 LYS A O 1
ATOM 915 N N . PHE A 1 115 ? -11.741 1.729 20.680 1.00 70.94 115 PHE A N 1
ATOM 916 C CA . PHE A 1 115 ? -10.453 2.299 20.272 1.00 70.94 115 PHE A CA 1
ATOM 917 C C . PHE A 1 115 ? -10.333 2.308 18.743 1.00 70.94 115 PHE A C 1
ATOM 919 O O . PHE A 1 115 ? -9.533 1.582 18.148 1.00 70.94 115 PHE A O 1
ATOM 926 N N . SER A 1 116 ? -11.127 3.163 18.100 1.00 71.50 116 SER A N 1
ATOM 927 C CA . SER A 1 116 ? -11.171 3.335 16.639 1.00 71.50 116 SER A CA 1
ATOM 928 C C . SER A 1 116 ? -9.847 3.834 16.035 1.00 71.50 116 SER A C 1
ATOM 930 O O . SER A 1 116 ? -9.542 3.572 14.867 1.00 71.50 116 SER A O 1
ATOM 932 N N . GLU A 1 117 ? -9.007 4.482 16.844 1.00 68.12 117 GLU A N 1
ATOM 933 C CA . GLU A 1 117 ? -7.644 4.880 16.479 1.00 68.12 117 GLU A CA 1
ATOM 934 C C . GLU A 1 117 ? -6.741 3.664 16.206 1.00 68.12 117 GLU A C 1
ATOM 936 O O . GLU A 1 117 ? -5.965 3.671 15.246 1.00 68.12 117 GLU A O 1
ATOM 941 N N . GLU A 1 118 ? -6.892 2.568 16.969 1.00 70.62 118 GLU A N 1
ATOM 942 C CA . GLU A 1 118 ? -6.128 1.329 16.744 1.00 70.62 118 GLU A CA 1
ATOM 943 C C . GLU A 1 118 ? -6.479 0.707 15.384 1.00 70.62 118 GLU A C 1
ATOM 945 O O . GLU A 1 118 ? -5.604 0.167 14.706 1.00 70.62 118 GLU A O 1
ATOM 950 N N . ALA A 1 119 ? -7.739 0.820 14.950 1.00 69.69 119 ALA A N 1
ATOM 951 C CA . ALA A 1 119 ? -8.193 0.324 13.651 1.00 69.69 119 ALA A CA 1
ATOM 952 C C . ALA A 1 119 ? -7.614 1.129 12.469 1.00 69.69 119 ALA A C 1
ATOM 954 O O . ALA A 1 119 ? -7.422 0.579 11.381 1.00 69.69 119 ALA A O 1
ATOM 955 N N . SER A 1 120 ? -7.287 2.404 12.705 1.00 73.19 120 SER A N 1
ATOM 956 C CA . SER A 1 120 ? -6.677 3.322 11.731 1.00 73.19 120 SER A CA 1
ATOM 957 C C . SER A 1 120 ? -5.146 3.367 11.806 1.00 73.19 120 SER A C 1
ATOM 959 O O . SER A 1 120 ? -4.504 4.100 11.050 1.00 73.19 120 SER A O 1
ATOM 961 N N . THR A 1 121 ? -4.544 2.583 12.701 1.00 76.88 121 THR A N 1
ATOM 962 C CA . THR A 1 121 ? -3.094 2.525 12.879 1.00 76.88 121 THR A CA 1
ATOM 963 C C . THR A 1 121 ? -2.462 1.605 11.833 1.00 76.88 121 THR A C 1
ATOM 965 O O . THR A 1 121 ? -2.854 0.449 11.671 1.00 76.88 121 THR A O 1
ATOM 968 N N . TRP A 1 122 ? -1.442 2.093 11.129 1.00 77.88 122 TRP A N 1
ATOM 969 C CA . TRP A 1 122 ? -0.724 1.325 10.115 1.00 77.88 122 TRP A CA 1
ATOM 970 C C . TRP A 1 122 ? 0.320 0.415 10.752 1.00 77.88 122 TRP A C 1
ATOM 972 O O . TRP A 1 122 ? 1.250 0.883 11.408 1.00 77.88 122 TRP A O 1
ATOM 982 N N . ILE A 1 123 ? 0.207 -0.888 10.501 1.00 78.69 123 ILE A N 1
ATOM 983 C CA . ILE A 1 123 ? 1.196 -1.879 10.923 1.00 78.69 123 ILE A CA 1
ATOM 984 C C . ILE A 1 123 ? 2.260 -1.971 9.844 1.00 78.69 123 ILE A C 1
ATOM 986 O O . ILE A 1 123 ? 1.958 -2.339 8.708 1.00 78.69 123 ILE A O 1
ATOM 990 N N . VAL A 1 124 ? 3.502 -1.656 10.199 1.00 75.12 124 VAL A N 1
ATOM 991 C CA . VAL A 1 124 ? 4.645 -1.660 9.286 1.00 75.12 124 VAL A CA 1
ATOM 992 C C . VAL A 1 124 ? 5.521 -2.882 9.552 1.00 75.12 124 VAL A C 1
ATOM 994 O O . VAL A 1 124 ? 6.152 -3.005 10.604 1.00 75.12 124 VAL A O 1
ATOM 997 N N . THR A 1 125 ? 5.623 -3.777 8.574 1.00 69.62 125 THR A N 1
ATOM 998 C CA . THR A 1 125 ? 6.613 -4.861 8.572 1.00 69.62 125 THR A CA 1
ATOM 999 C C . THR A 1 125 ? 7.838 -4.410 7.797 1.00 69.62 125 THR A C 1
ATOM 1001 O O . THR A 1 125 ? 7.735 -4.119 6.602 1.00 69.62 125 THR A O 1
ATOM 1004 N N . ARG A 1 126 ? 9.004 -4.385 8.444 1.00 63.41 126 ARG A N 1
ATOM 1005 C CA . ARG A 1 126 ? 10.284 -4.201 7.752 1.00 63.41 126 ARG A CA 1
ATOM 1006 C C . ARG A 1 126 ? 10.800 -5.571 7.319 1.00 63.41 126 ARG A C 1
ATOM 1008 O O . ARG A 1 126 ? 11.272 -6.333 8.153 1.00 63.41 126 ARG A O 1
ATOM 1015 N N . GLY A 1 127 ? 10.638 -5.905 6.041 1.00 60.19 127 GLY A N 1
ATOM 1016 C CA . GLY A 1 127 ? 11.136 -7.149 5.452 1.00 60.19 127 GLY A CA 1
ATOM 1017 C C . GLY A 1 127 ? 12.309 -6.908 4.501 1.00 60.19 127 GLY A C 1
ATOM 1018 O O . GLY A 1 127 ? 12.504 -5.796 4.010 1.00 60.19 127 GLY A O 1
ATOM 1019 N N . PHE A 1 128 ? 13.053 -7.972 4.183 1.00 46.69 128 PHE A N 1
ATOM 1020 C CA . PHE A 1 128 ? 14.179 -7.949 3.231 1.00 46.69 128 PHE A CA 1
ATOM 1021 C C . PHE A 1 128 ? 13.779 -7.435 1.830 1.00 46.69 128 PHE A C 1
ATOM 1023 O O . PHE A 1 128 ? 14.591 -6.839 1.129 1.00 46.69 128 PHE A O 1
ATOM 1030 N N . ASN A 1 129 ? 12.503 -7.597 1.455 1.00 49.94 129 ASN A N 1
ATOM 1031 C CA . ASN A 1 129 ? 11.951 -7.194 0.154 1.00 49.94 129 ASN A CA 1
ATOM 1032 C C . ASN A 1 129 ? 11.224 -5.836 0.188 1.00 49.94 129 ASN A C 1
ATOM 1034 O O . ASN A 1 129 ? 10.516 -5.482 -0.757 1.00 49.94 129 ASN A O 1
ATOM 1038 N N . GLY A 1 130 ? 11.392 -5.069 1.266 1.00 53.78 130 GLY A N 1
ATOM 1039 C CA . GLY A 1 130 ? 10.782 -3.758 1.447 1.00 53.78 130 GLY A CA 1
ATOM 1040 C C . GLY A 1 130 ? 9.811 -3.696 2.622 1.00 53.78 130 GLY A C 1
ATOM 1041 O O . GLY A 1 130 ? 9.420 -4.702 3.216 1.00 53.78 130 GLY A O 1
ATOM 1042 N N . ASN A 1 131 ? 9.434 -2.466 2.961 1.00 60.50 131 ASN A N 1
ATOM 1043 C CA . ASN A 1 131 ? 8.508 -2.198 4.050 1.00 60.50 131 ASN A CA 1
ATOM 1044 C C . ASN A 1 131 ? 7.073 -2.349 3.536 1.00 60.50 131 ASN A C 1
ATOM 1046 O O . ASN A 1 131 ? 6.641 -1.570 2.683 1.00 60.50 131 ASN A O 1
ATOM 1050 N N . LEU A 1 132 ? 6.337 -3.334 4.049 1.00 67.00 132 LEU A N 1
ATOM 1051 C CA . LEU A 1 132 ? 4.892 -3.420 3.833 1.00 67.00 132 LEU A CA 1
ATOM 1052 C C . LEU A 1 132 ? 4.182 -2.699 4.970 1.00 67.00 132 LEU A C 1
ATOM 1054 O O . LEU A 1 132 ? 4.624 -2.756 6.117 1.00 67.00 132 LEU A O 1
ATOM 1058 N N . ARG A 1 133 ? 3.074 -2.036 4.639 1.00 76.81 133 ARG A N 1
ATOM 1059 C CA . ARG A 1 133 ? 2.162 -1.464 5.623 1.00 76.81 133 ARG A CA 1
ATOM 1060 C C . ARG A 1 133 ? 0.741 -1.929 5.350 1.00 76.81 133 ARG A C 1
ATOM 1062 O O . ARG A 1 133 ? 0.326 -1.955 4.193 1.00 76.81 133 ARG A O 1
ATOM 1069 N N . PHE A 1 134 ? 0.012 -2.296 6.392 1.00 74.19 134 PHE A N 1
ATOM 1070 C CA . PHE A 1 134 ? -1.387 -2.709 6.296 1.00 74.19 134 PHE A CA 1
ATOM 1071 C C . PHE A 1 134 ? -2.145 -2.310 7.563 1.00 74.19 134 PHE A C 1
ATOM 1073 O O . PHE A 1 134 ? -1.548 -2.164 8.627 1.00 74.19 134 PHE A O 1
ATOM 1080 N N . LEU A 1 135 ? -3.462 -2.132 7.448 1.00 80.88 135 LEU A N 1
ATOM 1081 C CA . LEU A 1 135 ? -4.312 -1.917 8.624 1.00 80.88 135 LEU A CA 1
ATOM 1082 C C . LEU A 1 135 ? -4.673 -3.263 9.272 1.00 80.88 135 LEU A C 1
ATOM 1084 O O . LEU A 1 135 ? -4.815 -4.258 8.551 1.00 80.88 135 LEU A O 1
ATOM 1088 N N . PRO A 1 136 ? -4.908 -3.300 10.594 1.00 73.38 136 PRO A N 1
ATOM 1089 C CA . PRO A 1 136 ? -5.369 -4.498 11.292 1.00 73.38 136 PRO A CA 1
ATOM 1090 C C . PRO A 1 136 ? -6.634 -5.084 10.651 1.00 73.38 136 PRO A C 1
ATOM 1092 O O . PRO A 1 136 ? -6.732 -6.295 10.469 1.00 73.38 136 PRO A O 1
ATOM 1095 N N . LEU A 1 137 ? -7.550 -4.216 10.211 1.00 74.62 137 LEU A N 1
ATOM 1096 C CA . LEU A 1 137 ? -8.784 -4.591 9.517 1.00 74.62 137 LEU A CA 1
ATOM 1097 C C . LEU A 1 137 ? -8.530 -5.363 8.214 1.00 74.62 137 LEU A C 1
ATOM 1099 O O . LEU A 1 137 ? -9.190 -6.364 7.955 1.00 74.62 137 LEU A O 1
ATOM 1103 N N . HIS A 1 138 ? -7.526 -4.972 7.423 1.00 75.38 138 HIS A N 1
ATOM 1104 C CA . HIS A 1 138 ? -7.163 -5.726 6.218 1.00 75.38 138 HIS A CA 1
ATOM 1105 C C . HIS A 1 138 ? -6.716 -7.149 6.569 1.00 75.38 138 HIS A C 1
ATOM 1107 O O . HIS A 1 138 ? -7.053 -8.097 5.862 1.00 75.38 138 HIS A O 1
ATOM 1113 N N . LYS A 1 139 ? -5.984 -7.316 7.679 1.00 71.88 139 LYS A N 1
ATOM 1114 C CA . LYS A 1 139 ? -5.569 -8.639 8.155 1.00 71.88 139 LYS A CA 1
ATOM 1115 C C . LYS A 1 139 ? -6.756 -9.455 8.669 1.00 71.88 139 LYS A C 1
ATOM 1117 O O . LYS A 1 139 ? -6.786 -10.653 8.409 1.00 71.88 139 LYS A O 1
ATOM 1122 N N . ALA A 1 140 ? -7.727 -8.822 9.330 1.00 77.25 140 ALA A N 1
ATOM 1123 C CA . ALA A 1 140 ? -8.966 -9.472 9.751 1.00 77.25 140 ALA A CA 1
ATOM 1124 C C . ALA A 1 140 ? -9.719 -10.069 8.552 1.00 77.25 140 ALA A C 1
ATOM 1126 O O . ALA A 1 140 ? -10.006 -11.259 8.563 1.00 77.25 140 ALA A O 1
ATOM 1127 N N . CYS A 1 141 ? -9.919 -9.303 7.472 1.00 75.12 141 CYS A N 1
ATOM 1128 C CA . CYS A 1 141 ? -10.583 -9.803 6.260 1.00 75.12 141 CYS A CA 1
ATOM 1129 C C . CYS A 1 141 ? -9.850 -10.995 5.619 1.00 75.12 141 CYS A C 1
ATOM 1131 O O . CYS A 1 141 ? -10.483 -11.927 5.132 1.00 75.12 141 CYS A O 1
ATOM 1133 N N . VAL A 1 142 ? -8.512 -10.994 5.639 1.00 79.00 142 VAL A N 1
ATOM 1134 C CA . VAL A 1 142 ? -7.695 -12.113 5.127 1.00 79.00 142 VAL A CA 1
ATOM 1135 C C . VAL A 1 142 ? -7.862 -13.381 5.969 1.00 79.00 142 VAL A C 1
ATOM 1137 O O . VAL A 1 142 ? -7.711 -14.485 5.456 1.00 79.00 142 VAL A O 1
ATOM 1140 N N . LEU A 1 143 ? -8.156 -13.235 7.260 1.00 75.81 143 LEU A N 1
ATOM 1141 C CA . LEU A 1 143 ? -8.276 -14.340 8.209 1.00 75.81 143 LEU A CA 1
ATOM 1142 C C . LEU A 1 143 ? -9.685 -14.955 8.269 1.00 75.81 143 LEU A C 1
ATOM 1144 O O . LEU A 1 143 ? -9.867 -15.868 9.070 1.00 75.81 143 LEU A O 1
ATOM 1148 N N . GLN A 1 144 ? -10.620 -14.499 7.419 1.00 73.62 144 GLN A N 1
ATOM 1149 C CA . GLN A 1 144 ? -11.978 -15.045 7.262 1.00 73.62 144 GLN A CA 1
ATOM 1150 C C . GLN A 1 144 ? -12.687 -15.266 8.614 1.00 73.62 144 GLN A C 1
ATOM 1152 O O . GLN A 1 144 ? -12.835 -16.411 9.047 1.00 73.62 144 GLN A O 1
ATOM 1157 N N . PRO A 1 145 ? -13.074 -14.186 9.320 1.00 72.88 145 PRO A N 1
ATOM 1158 C CA . PRO A 1 145 ? -13.867 -14.304 10.540 1.00 72.88 145 PRO A CA 1
ATOM 1159 C C . PRO A 1 145 ? -15.192 -15.055 10.279 1.00 72.88 145 PRO A C 1
ATOM 1161 O O . PRO A 1 145 ? -15.677 -15.011 9.144 1.00 72.88 145 PRO A O 1
ATOM 1164 N N . PRO A 1 146 ? -15.731 -15.759 11.296 1.00 71.75 146 PRO A N 1
ATOM 1165 C CA . PRO A 1 146 ? -16.994 -16.496 11.216 1.00 71.75 146 PRO A CA 1
ATOM 1166 C C . PRO A 1 146 ? -18.210 -15.588 11.001 1.00 71.75 146 PRO A C 1
ATOM 1168 O O . PRO A 1 146 ? -18.120 -14.378 11.316 1.00 71.75 146 PRO A O 1
#

Foldseek 3Di:
DLLVCLLVLHALVVNVVVCVVPVCLQVDADPVRDGSLNNLVPHPDPNSVVNNVSSVVSVPPDDPPDPDDDDDDDDDDPDDDDDPPQEDEQPPDDVLLVCLVVLVVVVNVVCCVVCVSLQVHWYWYQDPVGIDTDGSVVSSVVVDRD

Organism: NCBI:txid420281

Radius of gyration: 19.23 Å; chains: 1; bounding box: 37×40×46 Å